Protein AF-A0A8T3QLX2-F1 (afdb_monomer_lite)

Secondary structure (DSSP, 8-state):
------------SS-TTEEESS-SS---SS--TTEEETTSSS-EE--HHHIIIIITSTTGGG-HHH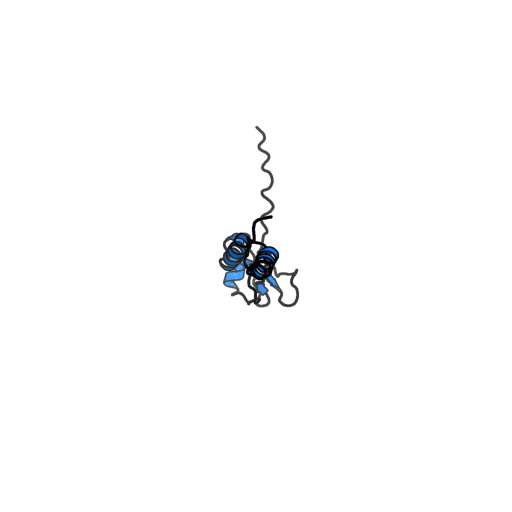HHHHHHHHH--S-HHHHHHHHHHTTS-----------

Foldseek 3Di:
DPPPPPPPPPQPFFALQWAFPVDSRHDDLAQDQRIFGRLDPPTDGDDRVLCVVAGNGSNVCVRPSVVVSVVVVVPPDDDPVVVVVVVVVVPPDDDDDDDDDDD

Structure (mmCIF, N/CA/C/O backbone):
data_AF-A0A8T3QLX2-F1
#
_entry.id   AF-A0A8T3QLX2-F1
#
loop_
_atom_site.group_PDB
_atom_site.id
_atom_site.type_symbol
_atom_site.label_atom_id
_atom_site.label_alt_id
_atom_site.label_comp_id
_atom_site.label_asym_id
_atom_site.label_entity_id
_atom_site.label_seq_id
_atom_site.pdbx_PDB_ins_code
_atom_site.Cartn_x
_atom_site.Cartn_y
_atom_site.Cartn_z
_atom_site.occupancy
_atom_site.B_iso_or_equiv
_atom_site.auth_seq_id
_atom_site.auth_comp_id
_atom_site.auth_asym_id
_atom_site.auth_atom_id
_atom_site.pdbx_PDB_model_num
ATOM 1 N N . MET A 1 1 ? -33.413 19.913 -2.595 1.00 39.69 1 MET A N 1
ATOM 2 C CA . MET A 1 1 ? -32.433 19.160 -1.788 1.00 39.69 1 MET A CA 1
ATOM 3 C C . MET A 1 1 ? -31.255 18.858 -2.701 1.00 39.69 1 MET A C 1
ATOM 5 O O . MET A 1 1 ? -31.309 17.915 -3.468 1.00 39.69 1 MET A O 1
ATOM 9 N N . THR A 1 2 ? -30.270 19.753 -2.762 1.00 48.59 2 THR A N 1
ATOM 10 C CA . THR A 1 2 ? -29.040 19.529 -3.535 1.00 48.59 2 THR A CA 1
ATOM 11 C C . THR A 1 2 ? -28.025 18.912 -2.595 1.00 48.59 2 THR A C 1
ATOM 13 O O . THR A 1 2 ? -27.311 19.612 -1.875 1.00 48.59 2 THR A O 1
ATOM 16 N N . GLU A 1 3 ? -28.035 17.592 -2.550 1.00 51.88 3 GLU A N 1
ATOM 17 C CA . GLU A 1 3 ? -27.005 16.790 -1.917 1.00 51.88 3 GLU A CA 1
ATOM 18 C C . GLU A 1 3 ? -25.683 17.019 -2.652 1.00 51.88 3 GLU A C 1
ATOM 20 O O . GLU A 1 3 ? -25.423 16.510 -3.739 1.00 51.88 3 GLU A O 1
ATOM 25 N N . ARG A 1 4 ? -24.853 17.878 -2.054 1.00 57.75 4 ARG A N 1
ATOM 26 C CA . ARG A 1 4 ? -23.432 17.956 -2.367 1.00 57.75 4 ARG A CA 1
ATOM 27 C C . ARG A 1 4 ? -22.842 16.599 -2.006 1.00 57.75 4 ARG A C 1
ATOM 29 O O . ARG A 1 4 ? -22.559 16.347 -0.837 1.00 57.75 4 ARG A O 1
ATOM 36 N N . VAL A 1 5 ? -22.661 15.738 -3.003 1.00 57.72 5 VAL A N 1
ATOM 37 C CA . VAL A 1 5 ? -21.686 14.654 -2.919 1.00 57.72 5 VAL A CA 1
ATOM 38 C C . VAL A 1 5 ? -20.338 15.348 -2.764 1.00 57.72 5 VAL A C 1
ATOM 40 O O . VAL A 1 5 ? -19.758 15.843 -3.727 1.00 57.72 5 VAL A O 1
ATOM 43 N N . LEU A 1 6 ? -19.895 15.497 -1.517 1.00 56.25 6 LEU A N 1
ATOM 44 C CA . LEU A 1 6 ? -18.504 15.802 -1.225 1.00 56.25 6 LEU A CA 1
ATOM 45 C C . LEU A 1 6 ? -17.704 14.683 -1.903 1.00 56.25 6 LEU A C 1
ATOM 47 O O . LEU A 1 6 ? -18.048 13.523 -1.659 1.00 56.25 6 LEU A O 1
ATOM 51 N N . PRO A 1 7 ? -16.722 14.973 -2.776 1.00 51.94 7 PRO A N 1
ATOM 52 C CA . PRO A 1 7 ? -15.881 13.922 -3.325 1.00 51.94 7 PRO A CA 1
ATOM 53 C C . PRO A 1 7 ? -15.296 13.179 -2.126 1.00 51.94 7 PRO A C 1
ATOM 55 O O . PRO A 1 7 ? -14.552 13.768 -1.339 1.00 51.94 7 PRO A O 1
ATOM 58 N N . LEU A 1 8 ? -15.731 11.930 -1.913 1.00 50.62 8 LEU A N 1
ATOM 59 C CA . LEU A 1 8 ? -15.090 11.038 -0.959 1.00 50.62 8 LEU A CA 1
ATOM 60 C C . LEU A 1 8 ? -13.649 11.005 -1.435 1.00 50.62 8 LEU A C 1
ATOM 62 O O . LEU A 1 8 ? -13.430 10.497 -2.530 1.00 50.62 8 LEU A O 1
ATOM 66 N N . ALA A 1 9 ? -12.763 11.671 -0.686 1.00 50.22 9 ALA A N 1
ATOM 67 C CA . ALA A 1 9 ? -11.354 11.895 -0.985 1.00 50.22 9 ALA A CA 1
ATOM 68 C C . ALA A 1 9 ? -10.858 10.878 -2.004 1.00 50.22 9 ALA A C 1
ATOM 70 O O . ALA A 1 9 ? -10.890 9.701 -1.648 1.00 50.22 9 ALA A O 1
ATOM 71 N N . ASP A 1 10 ? -10.515 11.319 -3.226 1.00 49.47 10 ASP A N 1
ATOM 72 C CA . ASP A 1 10 ? -10.043 10.455 -4.314 1.00 49.47 10 ASP A CA 1
ATOM 73 C C . ASP A 1 10 ? -9.206 9.336 -3.707 1.00 49.47 10 ASP A C 1
ATOM 75 O O . ASP A 1 10 ? -8.094 9.566 -3.218 1.00 49.47 10 ASP A O 1
ATOM 79 N N . GLY A 1 11 ? -9.833 8.162 -3.574 1.00 61.19 11 GLY A N 1
ATOM 80 C CA . GLY A 1 11 ? -9.282 7.097 -2.757 1.00 61.19 11 GLY A CA 1
ATOM 81 C C . GLY A 1 11 ? -7.945 6.763 -3.374 1.00 61.19 11 GLY A C 1
ATOM 82 O O . GLY A 1 11 ? -7.903 6.510 -4.578 1.00 61.19 11 GLY A O 1
ATOM 83 N N . ALA A 1 12 ? -6.865 6.846 -2.590 1.00 74.00 12 ALA A N 1
ATOM 84 C CA . ALA A 1 12 ? -5.523 6.638 -3.113 1.00 74.00 12 ALA A CA 1
ATOM 85 C C . ALA A 1 12 ? -5.529 5.406 -4.031 1.00 74.00 12 ALA A C 1
ATOM 87 O O . ALA A 1 12 ? -5.959 4.320 -3.641 1.00 74.00 12 ALA A O 1
ATOM 88 N N . SER A 1 13 ? -5.130 5.597 -5.289 1.00 87.75 13 SER A N 1
ATOM 89 C CA . SER A 1 13 ? -5.269 4.563 -6.320 1.00 87.75 13 SER A CA 1
ATOM 90 C C . SER A 1 13 ? -4.282 3.409 -6.141 1.00 87.75 13 SER A C 1
ATOM 92 O O . SER A 1 13 ? -4.339 2.434 -6.881 1.00 87.75 13 SER A O 1
ATOM 94 N N . ALA A 1 14 ? -3.381 3.524 -5.165 1.00 95.00 14 ALA A N 1
ATOM 95 C CA . ALA A 1 14 ? -2.368 2.548 -4.823 1.00 95.00 14 ALA A CA 1
ATOM 96 C C . ALA A 1 14 ? -1.993 2.663 -3.338 1.00 95.00 14 ALA A C 1
ATOM 98 O O . ALA A 1 14 ? -2.212 3.686 -2.686 1.00 95.00 14 ALA A O 1
ATOM 99 N N . CYS A 1 15 ? -1.371 1.606 -2.828 1.00 95.88 15 CYS A N 1
ATOM 100 C CA . CYS A 1 15 ? -0.827 1.536 -1.483 1.00 95.88 15 CYS A CA 1
ATOM 101 C C . CYS A 1 15 ? 0.262 2.601 -1.265 1.00 95.88 15 CYS A C 1
ATOM 103 O O . CYS A 1 15 ? 1.188 2.682 -2.070 1.00 95.88 15 CYS A O 1
ATOM 105 N N . PRO A 1 16 ? 0.250 3.344 -0.145 1.00 94.88 16 PRO A N 1
ATOM 106 C CA . PRO A 1 16 ? 1.305 4.312 0.162 1.00 94.88 16 PRO A CA 1
ATOM 107 C C . PRO A 1 16 ? 2.635 3.665 0.584 1.00 94.88 16 PRO A C 1
ATOM 109 O O . PRO A 1 16 ? 3.641 4.351 0.693 1.00 94.88 16 PRO A O 1
ATOM 112 N N . PHE A 1 17 ? 2.657 2.354 0.848 1.00 96.25 17 PHE A N 1
ATOM 113 C CA . PHE A 1 17 ? 3.858 1.643 1.306 1.00 96.25 17 PHE A CA 1
ATOM 114 C C . PHE A 1 17 ? 4.549 0.822 0.222 1.00 96.25 17 PHE A C 1
ATOM 116 O O . PHE A 1 17 ? 5.526 0.140 0.534 1.00 96.25 17 PHE A O 1
ATOM 123 N N . VAL A 1 18 ? 4.030 0.798 -1.008 1.00 97.12 18 VAL A N 1
ATOM 124 C CA . VAL A 1 18 ? 4.727 0.160 -2.127 1.00 97.12 18 VAL A CA 1
ATOM 125 C C . VAL A 1 18 ? 5.549 1.217 -2.851 1.00 97.12 18 VAL A C 1
ATOM 127 O O . VAL A 1 18 ? 4.999 2.197 -3.343 1.00 97.12 18 VAL A O 1
ATOM 130 N N . ALA A 1 19 ? 6.860 1.017 -2.889 1.00 97.38 19 ALA A N 1
ATOM 131 C CA . ALA A 1 19 ? 7.786 1.877 -3.616 1.00 97.38 19 ALA A CA 1
ATOM 132 C C . ALA A 1 19 ? 9.008 1.065 -4.060 1.00 97.38 19 ALA A C 1
ATOM 134 O O . ALA A 1 19 ? 9.150 -0.105 -3.675 1.00 97.38 19 ALA A O 1
ATOM 135 N N . PHE A 1 20 ? 9.871 1.644 -4.887 1.00 97.44 20 PHE A N 1
ATOM 136 C CA . PHE A 1 20 ? 11.121 1.001 -5.278 1.00 97.44 20 PHE A CA 1
ATOM 137 C C . PHE A 1 20 ? 12.071 0.817 -4.083 1.00 97.44 20 PHE A C 1
ATOM 139 O O . PHE A 1 20 ? 11.901 1.371 -2.992 1.00 97.44 20 PHE A O 1
ATOM 146 N N . GLU A 1 21 ? 13.052 -0.066 -4.250 1.00 94.88 21 GLU A N 1
ATOM 147 C CA . GLU A 1 21 ? 14.087 -0.299 -3.239 1.00 94.88 21 GLU A CA 1
ATOM 148 C C . GLU A 1 21 ? 15.033 0.902 -3.118 1.00 94.88 21 GLU A C 1
ATOM 150 O O . GLU A 1 21 ? 15.398 1.297 -2.008 1.00 94.88 21 GLU A O 1
ATOM 155 N N . ASP A 1 22 ? 15.371 1.476 -4.268 1.00 94.62 22 ASP A N 1
ATOM 156 C CA . ASP A 1 22 ? 16.271 2.602 -4.484 1.00 94.62 22 ASP A CA 1
ATOM 157 C C . ASP A 1 22 ? 15.583 3.973 -4.405 1.00 94.62 22 ASP A C 1
ATOM 159 O O . ASP A 1 22 ? 16.252 4.955 -4.091 1.00 94.62 22 ASP A O 1
ATOM 163 N N . ASP A 1 23 ? 14.260 4.031 -4.588 1.00 96.38 23 ASP A N 1
ATOM 164 C CA . ASP A 1 23 ? 13.460 5.253 -4.466 1.00 96.38 23 ASP A CA 1
ATOM 165 C C . ASP A 1 23 ? 12.165 4.988 -3.678 1.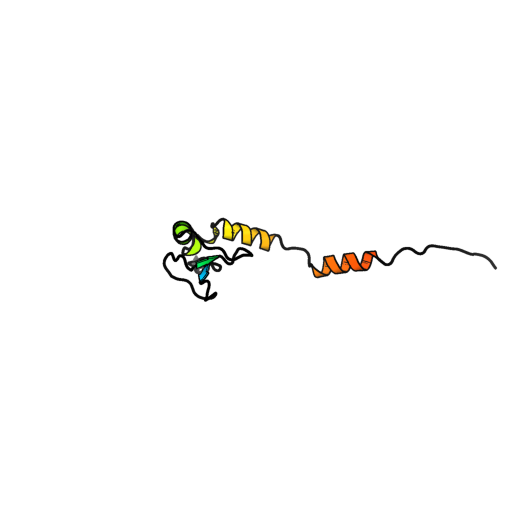00 96.38 23 ASP A C 1
ATOM 167 O O . ASP A 1 23 ? 11.317 4.189 -4.077 1.00 96.38 23 ASP A O 1
ATOM 171 N N . ARG A 1 24 ? 12.032 5.640 -2.516 1.00 94.44 24 ARG A N 1
ATOM 172 C CA . ARG A 1 24 ? 10.912 5.458 -1.576 1.00 94.44 24 ARG A CA 1
ATOM 173 C C . ARG A 1 24 ? 9.664 6.249 -1.952 1.00 94.44 24 ARG A C 1
ATOM 175 O O . ARG A 1 24 ? 8.601 5.952 -1.409 1.00 94.44 24 ARG A O 1
ATOM 182 N N . ASP A 1 25 ? 9.803 7.227 -2.835 1.00 93.38 25 ASP A N 1
ATOM 183 C CA . ASP A 1 25 ? 8.726 8.128 -3.230 1.00 93.38 25 ASP A CA 1
ATOM 184 C C . ASP A 1 25 ? 8.128 7.723 -4.589 1.00 93.38 25 ASP A C 1
ATOM 186 O O . ASP A 1 25 ? 7.003 8.107 -4.925 1.00 93.38 25 ASP A O 1
ATOM 190 N N . GLU A 1 26 ? 8.832 6.871 -5.340 1.00 95.38 26 GLU A N 1
ATOM 191 C CA . GLU A 1 26 ? 8.403 6.368 -6.641 1.00 95.38 26 GLU A CA 1
ATOM 192 C C . GLU A 1 26 ? 7.878 4.923 -6.618 1.00 95.38 26 GLU A C 1
ATOM 194 O O . GLU A 1 26 ? 8.331 4.046 -5.879 1.00 95.38 26 GLU A O 1
ATOM 199 N N . ARG A 1 27 ? 6.915 4.657 -7.509 1.00 95.88 27 ARG A N 1
ATOM 200 C CA . ARG A 1 27 ? 6.382 3.320 -7.805 1.00 95.88 27 ARG A CA 1
ATOM 201 C C . ARG A 1 27 ? 6.081 3.190 -9.295 1.00 95.88 27 ARG A C 1
ATOM 203 O O . ARG A 1 27 ? 5.653 4.157 -9.926 1.00 95.88 27 ARG A O 1
ATOM 210 N N . ALA A 1 28 ? 6.212 1.986 -9.842 1.00 95.38 28 ALA A N 1
ATOM 211 C CA . ALA A 1 28 ? 5.669 1.677 -11.159 1.00 95.38 28 ALA A CA 1
ATOM 212 C C . ALA A 1 28 ? 4.132 1.621 -11.121 1.00 95.38 28 ALA A C 1
ATOM 214 O O . ALA A 1 28 ? 3.520 1.310 -10.099 1.00 95.38 28 ALA A O 1
ATOM 215 N N . THR A 1 29 ? 3.501 1.871 -12.269 1.00 93.25 29 THR A N 1
ATOM 216 C CA . THR A 1 29 ? 2.050 1.698 -12.463 1.00 93.25 29 THR A CA 1
ATOM 217 C C . THR A 1 29 ? 1.650 0.249 -12.756 1.00 93.25 29 THR A C 1
ATOM 219 O O . THR A 1 29 ? 0.465 -0.071 -12.747 1.00 93.25 29 THR A O 1
ATOM 222 N N . VAL A 1 30 ? 2.625 -0.630 -13.000 1.00 95.56 30 VAL A N 1
ATOM 223 C CA . VAL A 1 30 ? 2.450 -2.064 -13.275 1.00 95.56 30 VAL A CA 1
ATOM 224 C C . VAL A 1 30 ? 3.246 -2.902 -12.266 1.00 95.56 30 VAL A C 1
ATOM 226 O O . VAL A 1 30 ? 4.179 -2.374 -11.654 1.00 95.56 30 VAL A O 1
ATOM 229 N N . PRO A 1 31 ? 2.907 -4.190 -12.060 1.00 97.62 31 PRO A N 1
ATOM 230 C CA . PRO A 1 31 ? 3.651 -5.052 -11.145 1.00 97.62 31 PRO A CA 1
ATOM 231 C C . PRO A 1 31 ? 5.148 -5.109 -11.485 1.00 97.62 31 PRO A C 1
ATOM 233 O O . PRO A 1 31 ? 5.520 -5.401 -12.620 1.00 97.62 31 PRO A O 1
ATOM 236 N N . ASP A 1 32 ? 6.005 -4.878 -10.487 1.00 97.69 32 ASP A N 1
ATOM 237 C CA . ASP A 1 32 ? 7.466 -4.854 -10.640 1.00 97.69 32 ASP A CA 1
ATOM 238 C C . ASP A 1 32 ? 8.136 -5.563 -9.449 1.00 97.69 32 ASP A C 1
ATOM 240 O O . ASP A 1 32 ? 7.807 -5.349 -8.280 1.00 97.69 32 ASP A O 1
ATOM 244 N N . HIS A 1 33 ? 9.099 -6.437 -9.734 1.00 96.69 33 HIS A N 1
ATOM 245 C CA . HIS A 1 33 ? 9.841 -7.200 -8.728 1.00 96.69 33 HIS A CA 1
ATOM 246 C C . HIS A 1 33 ? 10.762 -6.323 -7.860 1.00 96.69 33 HIS A C 1
ATOM 248 O O . HIS A 1 33 ? 11.148 -6.735 -6.762 1.00 96.69 33 HIS A O 1
ATOM 254 N N . ARG A 1 34 ? 11.101 -5.117 -8.328 1.00 96.31 34 ARG A N 1
ATOM 255 C CA . ARG A 1 34 ? 11.892 -4.123 -7.591 1.00 96.31 34 ARG A CA 1
ATOM 256 C C . ARG A 1 34 ? 11.093 -3.417 -6.503 1.00 96.31 34 ARG A C 1
ATOM 258 O O . ARG A 1 34 ? 11.691 -2.823 -5.611 1.00 96.31 34 ARG A O 1
ATOM 265 N N . HIS A 1 35 ? 9.762 -3.514 -6.520 1.00 97.69 35 HIS A N 1
ATOM 266 C CA . HIS A 1 35 ? 8.956 -2.980 -5.433 1.00 97.69 35 HIS A CA 1
ATOM 267 C C . HIS A 1 35 ? 9.287 -3.666 -4.101 1.00 97.69 35 HIS A C 1
ATOM 269 O O . HIS A 1 35 ? 9.458 -4.890 -3.999 1.00 97.69 35 HIS A O 1
ATOM 275 N N . ARG A 1 36 ? 9.332 -2.860 -3.047 1.00 97.81 36 ARG A N 1
ATOM 276 C CA . ARG A 1 36 ? 9.416 -3.288 -1.653 1.00 97.81 36 ARG A CA 1
ATOM 277 C C . ARG A 1 36 ? 8.212 -2.747 -0.902 1.00 97.81 36 ARG A C 1
ATOM 279 O O . ARG A 1 36 ? 7.667 -1.698 -1.234 1.00 97.81 36 ARG A O 1
ATOM 286 N N . CYS A 1 37 ? 7.776 -3.495 0.104 1.00 97.19 37 CYS A N 1
ATOM 287 C CA . CYS A 1 37 ? 6.691 -3.070 0.972 1.00 97.19 37 CYS A CA 1
ATOM 288 C C . CYS A 1 37 ? 7.245 -2.523 2.286 1.00 97.19 37 CYS A C 1
ATOM 290 O O . CYS A 1 37 ? 7.844 -3.259 3.068 1.00 97.19 37 CYS A O 1
ATOM 292 N N . TYR A 1 38 ? 6.981 -1.248 2.544 1.00 96.31 38 TYR A N 1
ATOM 293 C CA . TYR A 1 38 ? 7.458 -0.513 3.716 1.00 96.31 38 TYR A CA 1
ATOM 294 C C . TYR A 1 38 ? 6.487 -0.535 4.905 1.00 96.31 38 TYR A C 1
ATOM 296 O O . TYR A 1 38 ? 6.747 0.082 5.932 1.00 96.31 38 TYR A O 1
ATOM 304 N N . ALA A 1 39 ? 5.390 -1.291 4.801 1.00 95.12 39 ALA A N 1
ATOM 305 C CA . ALA A 1 39 ? 4.486 -1.558 5.921 1.00 95.12 39 ALA A CA 1
ATOM 306 C C . ALA A 1 39 ? 5.090 -2.556 6.938 1.00 95.12 39 ALA A C 1
ATOM 308 O O . ALA A 1 39 ? 4.592 -2.710 8.058 1.00 95.12 39 ALA A O 1
ATOM 309 N N . GLU A 1 40 ? 6.169 -3.248 6.555 1.00 91.12 40 GLU A N 1
ATOM 310 C CA . GLU A 1 40 ? 6.936 -4.154 7.410 1.00 91.12 40 GLU A CA 1
ATOM 311 C C . GLU A 1 40 ? 8.274 -3.529 7.850 1.00 91.12 40 GLU A C 1
ATOM 313 O O . GLU A 1 40 ? 8.882 -2.792 7.075 1.00 91.12 40 GLU A O 1
ATOM 318 N N . PRO A 1 41 ? 8.797 -3.867 9.050 1.00 87.81 41 PRO A N 1
ATOM 319 C CA . PRO A 1 41 ? 10.082 -3.346 9.534 1.00 87.81 41 PRO A CA 1
ATOM 320 C C . PRO A 1 41 ? 11.287 -3.710 8.659 1.00 87.81 41 PRO A C 1
ATOM 322 O O . PRO A 1 41 ? 12.230 -2.932 8.547 1.00 87.81 41 PRO A O 1
ATOM 325 N N . ARG A 1 42 ? 11.271 -4.904 8.053 1.00 92.25 42 ARG A N 1
ATOM 326 C CA . ARG A 1 42 ? 12.220 -5.286 7.003 1.00 92.25 42 ARG A CA 1
ATOM 327 C C . ARG A 1 42 ? 11.489 -5.227 5.665 1.00 92.25 42 ARG A C 1
ATOM 329 O O . ARG A 1 42 ? 10.652 -6.101 5.436 1.00 92.25 42 ARG A O 1
ATOM 336 N N . PRO A 1 43 ? 11.793 -4.244 4.800 1.00 91.88 43 PRO A N 1
ATOM 337 C CA . PRO A 1 43 ? 11.129 -4.119 3.514 1.00 91.88 43 PRO A CA 1
ATOM 338 C C . PRO A 1 43 ? 11.348 -5.372 2.674 1.00 91.88 43 PRO A C 1
ATOM 340 O O . PRO A 1 43 ? 12.478 -5.709 2.324 1.00 91.88 43 PRO A O 1
ATOM 343 N N . ALA A 1 44 ? 10.266 -6.085 2.381 1.00 87.94 44 ALA A N 1
ATOM 344 C CA . ALA A 1 44 ? 10.317 -7.343 1.652 1.00 87.94 44 ALA A CA 1
ATOM 345 C C . ALA A 1 44 ? 9.729 -7.195 0.238 1.00 87.94 44 ALA A C 1
ATOM 347 O O . ALA A 1 44 ? 8.803 -6.395 0.036 1.00 87.94 44 ALA A O 1
ATOM 348 N N . PRO A 1 45 ? 10.229 -7.979 -0.740 1.00 91.75 45 PRO A N 1
ATOM 349 C CA . PRO A 1 45 ? 9.584 -8.122 -2.037 1.00 91.75 45 PRO A CA 1
ATOM 350 C C . PRO A 1 45 ? 8.136 -8.599 -1.892 1.00 91.75 45 PRO A C 1
ATOM 352 O O . PRO A 1 45 ? 7.750 -9.224 -0.894 1.00 91.75 45 PRO A O 1
ATOM 355 N N . ARG A 1 46 ? 7.331 -8.341 -2.922 1.00 92.75 46 ARG A N 1
ATOM 356 C CA . ARG A 1 46 ? 5.965 -8.862 -3.038 1.00 92.75 46 ARG A CA 1
ATOM 357 C C . ARG A 1 46 ? 5.799 -9.623 -4.333 1.00 92.75 46 ARG A C 1
ATOM 359 O O . ARG A 1 46 ? 6.259 -9.166 -5.376 1.00 92.75 46 ARG A O 1
ATOM 366 N N . ALA A 1 47 ? 5.100 -10.752 -4.260 1.00 96.19 47 ALA A N 1
ATOM 367 C CA . ALA A 1 47 ? 4.683 -11.477 -5.449 1.00 96.19 47 ALA A CA 1
ATOM 368 C C . ALA A 1 47 ? 3.897 -10.539 -6.377 1.00 96.19 47 ALA A C 1
ATOM 370 O O . ALA A 1 47 ? 3.051 -9.780 -5.904 1.00 96.19 47 ALA A O 1
ATOM 371 N N . LEU A 1 48 ? 4.157 -10.606 -7.683 1.00 97.62 48 LEU A N 1
ATOM 372 C CA . LEU A 1 48 ? 3.548 -9.704 -8.668 1.00 97.62 48 LEU A CA 1
ATOM 373 C C . LEU A 1 48 ? 2.013 -9.748 -8.620 1.00 97.62 48 LEU A C 1
ATOM 375 O O . LEU A 1 48 ? 1.378 -8.701 -8.581 1.00 97.62 48 LEU A O 1
ATOM 379 N N . ALA A 1 49 ? 1.429 -10.942 -8.473 1.00 97.31 49 ALA A N 1
ATOM 380 C CA . ALA A 1 49 ? -0.018 -11.113 -8.315 1.00 97.31 49 ALA A CA 1
ATOM 381 C C . ALA A 1 49 ? -0.585 -10.388 -7.077 1.00 97.31 49 ALA A C 1
ATOM 383 O O . ALA A 1 49 ? -1.699 -9.877 -7.106 1.00 97.31 49 ALA A O 1
ATOM 384 N N . HIS A 1 50 ? 0.183 -10.299 -5.984 1.00 97.81 50 HIS A N 1
ATOM 385 C CA . HIS A 1 50 ? -0.226 -9.536 -4.801 1.00 97.81 50 HIS A CA 1
ATOM 386 C C . HIS A 1 50 ? -0.168 -8.026 -5.060 1.00 97.81 50 HIS A C 1
ATOM 388 O O . HIS A 1 50 ? -1.017 -7.279 -4.573 1.00 97.81 50 HIS A O 1
ATOM 394 N N . GLN A 1 51 ? 0.831 -7.574 -5.823 1.00 97.75 51 GLN A N 1
ATOM 395 C CA . GLN A 1 51 ? 0.949 -6.169 -6.196 1.00 97.75 51 GLN A CA 1
ATOM 396 C C . GLN A 1 51 ? -0.222 -5.730 -7.074 1.00 97.75 51 GLN A C 1
ATOM 398 O O . GLN A 1 51 ? -0.815 -4.691 -6.807 1.00 97.75 51 GLN A O 1
ATOM 403 N N . GLU A 1 52 ? -0.578 -6.547 -8.063 1.00 96.94 52 GLU A N 1
ATOM 404 C CA . GLU A 1 52 ? -1.707 -6.308 -8.962 1.00 96.94 52 GLU A CA 1
ATOM 405 C C . GLU A 1 52 ? -3.045 -6.308 -8.215 1.00 96.94 52 GLU A C 1
ATOM 407 O O . GLU A 1 52 ? -3.839 -5.381 -8.357 1.00 96.94 52 GLU A O 1
ATOM 412 N N . ALA A 1 53 ? -3.272 -7.310 -7.360 1.00 96.94 53 ALA A N 1
ATOM 413 C CA . ALA A 1 53 ? -4.522 -7.427 -6.619 1.00 96.94 53 ALA A CA 1
ATOM 414 C C . ALA A 1 53 ? -4.728 -6.279 -5.615 1.00 96.94 53 ALA A C 1
ATOM 416 O O . ALA A 1 53 ? -5.857 -5.822 -5.436 1.00 96.94 53 ALA A O 1
ATOM 417 N N . TYR A 1 54 ? -3.655 -5.806 -4.966 1.00 97.75 54 TYR A N 1
ATOM 418 C CA . TYR A 1 54 ? -3.770 -4.879 -3.837 1.00 97.75 54 TYR A CA 1
ATOM 419 C C . TYR A 1 54 ? -2.869 -3.647 -3.916 1.00 97.75 54 TYR A C 1
ATOM 421 O O . TYR A 1 54 ? -3.344 -2.537 -3.710 1.00 97.75 54 TYR A O 1
ATOM 429 N N . CYS A 1 55 ? -1.558 -3.809 -4.115 1.00 97.12 55 CYS A N 1
ATOM 430 C CA . CYS A 1 55 ? -0.616 -2.705 -3.898 1.00 97.12 55 CYS A CA 1
ATOM 431 C C . CYS A 1 55 ? -0.760 -1.573 -4.921 1.00 97.12 55 CYS A C 1
ATOM 433 O O . CYS A 1 55 ? -0.534 -0.421 -4.570 1.00 97.12 55 CYS A O 1
ATOM 435 N N . LEU A 1 56 ? -1.124 -1.894 -6.160 1.00 96.94 56 LEU A N 1
ATOM 436 C CA . LEU A 1 56 ? -1.253 -0.945 -7.269 1.00 96.94 56 LEU A CA 1
ATOM 437 C C . LEU A 1 56 ? -2.717 -0.607 -7.582 1.00 96.94 56 LEU A C 1
ATOM 439 O O . LEU A 1 56 ? -3.020 -0.122 -8.668 1.00 96.94 56 LEU A O 1
ATOM 443 N N . SER A 1 57 ? -3.625 -0.893 -6.647 1.00 95.00 57 SER A N 1
ATOM 444 C CA . SER A 1 57 ? -5.055 -0.666 -6.808 1.00 95.00 57 SER A CA 1
ATOM 445 C C . SER A 1 57 ? -5.648 0.042 -5.590 1.00 95.00 57 SER A C 1
ATOM 447 O O . SER A 1 57 ? -5.075 0.064 -4.496 1.00 95.00 57 SER A O 1
ATOM 449 N N . SER A 1 58 ? -6.863 0.565 -5.753 1.00 94.69 58 SER A N 1
ATOM 450 C CA . SER A 1 58 ? -7.667 1.095 -4.648 1.00 94.69 58 SER A CA 1
ATOM 451 C C . SER A 1 58 ? -8.086 0.021 -3.630 1.00 94.69 58 SER A C 1
ATOM 453 O O . SER A 1 58 ? -8.627 0.358 -2.579 1.00 94.69 58 SER A O 1
ATOM 455 N N . ALA A 1 59 ? -7.812 -1.266 -3.890 1.00 95.75 59 ALA A N 1
ATOM 456 C CA . ALA A 1 59 ? -8.038 -2.357 -2.944 1.00 95.75 59 ALA A CA 1
ATOM 457 C C . ALA A 1 59 ? -6.932 -2.470 -1.877 1.00 95.75 59 ALA A C 1
ATOM 459 O O . ALA A 1 59 ? -7.020 -3.320 -0.989 1.00 95.75 59 ALA A O 1
ATOM 460 N N . PHE A 1 60 ? -5.902 -1.617 -1.893 1.00 97.19 60 PHE A N 1
ATOM 461 C CA . PHE A 1 60 ? -4.850 -1.653 -0.875 1.00 97.19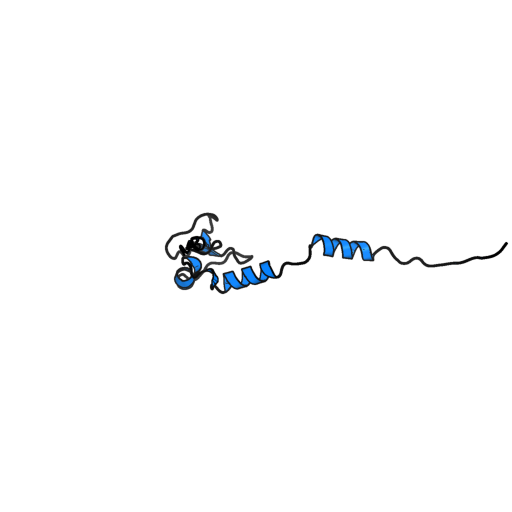 60 PHE A CA 1
ATOM 462 C C . PHE A 1 60 ? -5.338 -1.621 0.593 1.00 97.19 60 PHE A C 1
ATOM 464 O O . PHE A 1 60 ? -4.676 -2.267 1.411 1.00 97.19 60 PHE A O 1
ATOM 471 N N . PRO A 1 61 ? -6.467 -0.976 0.983 1.00 96.12 61 PRO A N 1
ATOM 472 C CA . PRO A 1 61 ? -6.924 -0.991 2.375 1.00 96.12 61 PRO A CA 1
ATOM 473 C C . PRO A 1 61 ? -7.326 -2.389 2.876 1.00 96.12 61 PRO A C 1
ATOM 475 O O . PRO A 1 61 ? -7.389 -2.616 4.086 1.00 96.12 61 PRO A O 1
ATOM 478 N N . VAL A 1 62 ? -7.579 -3.341 1.966 1.00 96.56 62 VAL A N 1
ATOM 479 C CA . VAL A 1 62 ? -7.854 -4.750 2.297 1.00 96.56 62 VAL A CA 1
ATOM 480 C C . VAL A 1 62 ? -6.638 -5.671 2.140 1.00 96.56 62 VAL A C 1
ATOM 482 O O . VAL A 1 62 ? -6.742 -6.868 2.396 1.00 96.56 62 VAL A O 1
ATOM 485 N N . CYS A 1 63 ? -5.466 -5.136 1.781 1.00 97.50 63 CYS A N 1
ATOM 486 C CA . CYS A 1 63 ? -4.212 -5.889 1.792 1.00 97.50 63 CYS A CA 1
ATOM 487 C C . CYS A 1 63 ? -3.914 -6.391 3.220 1.00 97.50 63 CYS A C 1
ATOM 489 O O . CYS A 1 63 ? -3.822 -5.566 4.135 1.00 97.50 63 CYS A O 1
ATOM 491 N N . PRO A 1 64 ? -3.669 -7.699 3.433 1.00 96.31 64 PRO A N 1
ATOM 492 C CA . PRO A 1 64 ? -3.369 -8.233 4.763 1.00 96.31 64 PRO A CA 1
ATOM 493 C C . PRO A 1 64 ? -2.186 -7.537 5.449 1.00 96.31 64 PRO A C 1
ATOM 495 O O . PRO A 1 64 ? -2.254 -7.224 6.633 1.00 96.31 64 PRO A O 1
ATOM 498 N N . ILE A 1 65 ? -1.136 -7.204 4.691 1.00 96.69 65 ILE A N 1
ATOM 499 C CA . ILE A 1 65 ? 0.066 -6.551 5.228 1.00 96.69 65 ILE A CA 1
ATOM 500 C C . ILE A 1 65 ? -0.215 -5.097 5.628 1.00 96.69 65 ILE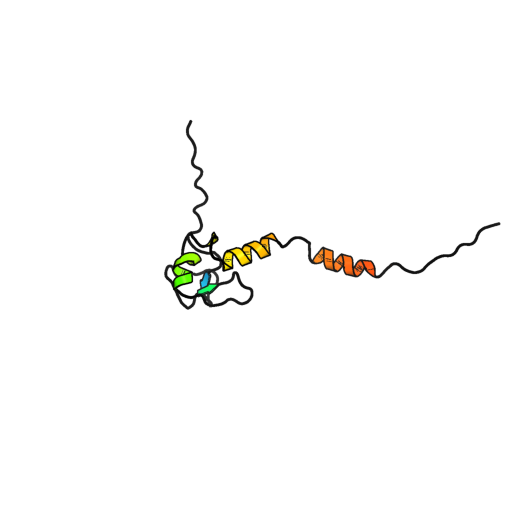 A C 1
ATOM 502 O O . ILE A 1 65 ? 0.256 -4.632 6.668 1.00 96.69 65 ILE A O 1
ATOM 506 N N . PHE A 1 66 ? -1.015 -4.381 4.832 1.00 96.94 66 PHE A N 1
ATOM 507 C CA . PHE A 1 66 ? -1.462 -3.035 5.187 1.00 96.94 66 PHE A CA 1
ATOM 508 C C . PHE A 1 66 ? -2.319 -3.064 6.455 1.00 96.94 66 PHE A C 1
ATOM 510 O O . PHE A 1 66 ? -2.095 -2.268 7.361 1.00 96.94 66 PHE A O 1
ATOM 517 N N . GLN A 1 67 ? -3.258 -4.009 6.560 1.00 97.19 67 GLN A N 1
ATOM 518 C CA . GLN A 1 67 ? -4.092 -4.166 7.751 1.00 97.19 67 GLN A CA 1
ATOM 519 C C . GLN A 1 67 ? -3.275 -4.544 8.988 1.00 97.19 67 GLN A C 1
ATOM 521 O O . GLN A 1 67 ? -3.535 -4.028 10.071 1.00 97.19 67 GLN A O 1
ATOM 526 N N . ASP A 1 68 ? -2.271 -5.408 8.848 1.00 95.94 68 ASP A N 1
ATOM 527 C CA . ASP A 1 68 ? -1.343 -5.738 9.932 1.00 95.94 68 ASP A CA 1
ATOM 528 C C . ASP A 1 68 ? -0.599 -4.505 10.437 1.00 95.94 68 ASP A C 1
ATOM 530 O O . ASP A 1 68 ? -0.509 -4.286 11.648 1.00 95.94 68 ASP A O 1
ATOM 534 N N . TRP A 1 69 ? -0.093 -3.679 9.522 1.00 95.31 69 TRP A N 1
ATOM 535 C CA . TRP A 1 69 ? 0.510 -2.397 9.870 1.00 95.31 69 TRP A CA 1
ATOM 536 C C . TRP A 1 69 ? -0.499 -1.462 10.544 1.00 95.31 69 TRP A C 1
ATOM 538 O O . TRP A 1 69 ? -0.238 -0.991 11.649 1.00 95.31 69 TRP A O 1
ATOM 548 N N . ALA A 1 70 ? -1.677 -1.268 9.949 1.00 94.69 70 ALA A N 1
ATOM 549 C CA . ALA A 1 70 ? -2.703 -0.366 10.463 1.00 94.69 70 ALA A CA 1
ATOM 550 C C . ALA A 1 70 ? -3.164 -0.774 11.868 1.00 94.69 70 ALA A C 1
ATOM 552 O O . ALA A 1 70 ? -3.333 0.079 12.735 1.00 94.69 70 ALA A O 1
ATOM 553 N N . ARG A 1 71 ? -3.300 -2.081 12.131 1.00 94.44 71 ARG A N 1
ATOM 554 C CA . ARG A 1 71 ? -3.598 -2.618 13.466 1.00 94.44 71 ARG A CA 1
ATOM 555 C C . ARG A 1 71 ? -2.495 -2.305 14.470 1.00 94.44 71 ARG A C 1
ATOM 557 O O . ARG A 1 71 ? -2.804 -1.885 15.582 1.00 94.44 71 ARG A O 1
ATOM 564 N N . ARG A 1 72 ? -1.223 -2.496 14.098 1.00 91.94 72 ARG A N 1
ATOM 565 C CA . ARG A 1 72 ? -0.091 -2.150 14.972 1.00 91.94 72 ARG A CA 1
ATOM 566 C C . ARG A 1 72 ? -0.074 -0.660 15.288 1.00 91.94 72 ARG A C 1
ATOM 568 O O . ARG A 1 72 ? 0.076 -0.320 16.454 1.00 91.94 72 ARG A O 1
ATOM 575 N N . GLU A 1 73 ? -0.253 0.203 14.291 1.00 90.50 73 GLU A N 1
ATOM 576 C CA . GLU A 1 73 ? -0.279 1.654 14.503 1.00 90.50 73 GLU A CA 1
ATOM 577 C C . GLU A 1 73 ? -1.476 2.095 15.346 1.00 90.50 73 GLU A C 1
ATOM 579 O O . GLU A 1 73 ? -1.302 2.855 16.293 1.00 90.50 73 GLU A O 1
ATOM 584 N N . ALA A 1 74 ? -2.672 1.563 15.086 1.00 89.94 74 ALA A N 1
ATOM 585 C CA . ALA A 1 74 ? -3.860 1.862 15.884 1.00 89.94 74 ALA A CA 1
ATOM 586 C C . ALA A 1 74 ? -3.714 1.417 17.350 1.00 89.94 74 ALA A C 1
ATOM 588 O O . ALA A 1 74 ? -4.226 2.073 18.255 1.00 89.94 74 ALA A O 1
ATOM 589 N N . ALA A 1 75 ? -3.000 0.315 17.600 1.00 86.81 75 ALA A N 1
ATOM 590 C CA . ALA A 1 75 ? -2.754 -0.196 18.945 1.00 86.81 75 ALA A CA 1
ATOM 591 C C . ALA A 1 75 ? -1.693 0.599 19.731 1.00 86.81 75 ALA A C 1
ATOM 593 O O . ALA A 1 75 ? -1.580 0.420 20.947 1.00 86.81 75 ALA A O 1
ATOM 594 N N . ARG A 1 76 ? -0.897 1.467 19.087 1.00 78.44 76 ARG A N 1
ATOM 595 C CA . ARG A 1 76 ? 0.138 2.263 19.768 1.00 78.44 76 ARG A CA 1
ATOM 596 C C . ARG A 1 76 ? -0.492 3.334 20.669 1.00 78.44 76 ARG A C 1
ATOM 598 O O . ARG A 1 76 ? -0.634 4.487 20.285 1.00 78.44 76 ARG A O 1
ATOM 605 N N . ALA A 1 77 ? -0.794 2.971 21.916 1.00 67.12 77 ALA A N 1
ATOM 606 C CA . ALA A 1 77 ? -1.190 3.903 22.970 1.00 67.12 77 ALA A CA 1
ATOM 607 C C . ALA A 1 77 ? -0.619 3.506 24.348 1.00 67.12 77 ALA A C 1
ATOM 609 O O . ALA A 1 77 ? -1.234 2.774 25.116 1.00 67.12 77 ALA A O 1
ATOM 610 N N . ARG A 1 78 ? 0.578 4.017 24.661 1.00 61.59 78 ARG A N 1
ATOM 611 C CA . ARG A 1 78 ? 0.991 4.658 25.932 1.00 61.59 78 ARG A CA 1
ATOM 612 C C . ARG A 1 78 ? 2.466 5.033 25.802 1.00 61.59 78 ARG A C 1
ATOM 614 O O . ARG A 1 78 ? 3.314 4.162 25.606 1.00 61.59 78 ARG A O 1
ATOM 621 N N . SER A 1 79 ? 2.717 6.343 25.879 1.00 63.25 79 SER A N 1
ATOM 622 C CA . SER A 1 79 ? 4.001 7.009 25.634 1.00 63.25 79 SER A CA 1
ATOM 623 C C . SER A 1 79 ? 5.180 6.197 26.184 1.00 63.25 79 SER A C 1
ATOM 625 O O . SER A 1 79 ? 5.219 5.890 27.376 1.00 63.25 79 SER A O 1
ATOM 627 N N . GLU A 1 80 ? 6.134 5.821 25.329 1.00 58.22 80 GLU A N 1
ATOM 628 C CA . GLU A 1 80 ? 7.380 5.153 25.744 1.00 58.22 80 GLU A CA 1
ATOM 629 C C . GLU A 1 80 ? 8.128 5.978 26.797 1.00 58.22 80 GLU A C 1
ATOM 631 O O . GLU A 1 80 ? 8.650 5.434 27.769 1.00 58.22 80 GLU A O 1
ATOM 636 N N . THR A 1 81 ? 8.028 7.303 26.692 1.00 60.69 81 THR A N 1
ATOM 637 C CA . THR A 1 81 ? 8.488 8.270 27.691 1.00 60.69 81 THR A CA 1
ATOM 638 C C . THR A 1 81 ? 7.819 8.075 29.057 1.00 60.69 81 THR A C 1
ATOM 640 O O . THR A 1 81 ? 8.489 8.149 30.081 1.00 60.69 81 THR A O 1
ATOM 643 N N . ALA A 1 82 ? 6.518 7.760 29.102 1.00 60.72 82 ALA A N 1
ATOM 644 C CA . ALA A 1 82 ? 5.789 7.529 30.353 1.00 60.72 82 ALA A CA 1
ATOM 645 C C . ALA A 1 82 ? 6.127 6.172 30.997 1.00 60.72 82 ALA A C 1
ATOM 647 O O . ALA A 1 82 ? 6.152 6.069 32.222 1.00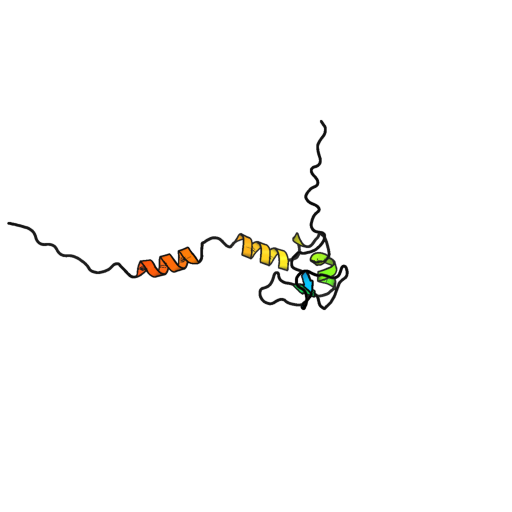 60.72 82 ALA A O 1
ATOM 648 N N . ARG A 1 83 ? 6.433 5.140 30.196 1.00 61.25 83 ARG A N 1
ATOM 649 C CA . ARG A 1 83 ? 6.880 3.831 30.711 1.00 61.25 83 ARG A CA 1
ATOM 650 C C . ARG A 1 83 ? 8.294 3.897 31.298 1.00 61.25 83 ARG A C 1
ATOM 652 O O . ARG A 1 83 ? 8.516 3.363 32.381 1.00 61.25 83 ARG A O 1
ATOM 659 N N . ASN A 1 84 ? 9.213 4.614 30.647 1.00 61.91 84 ASN A N 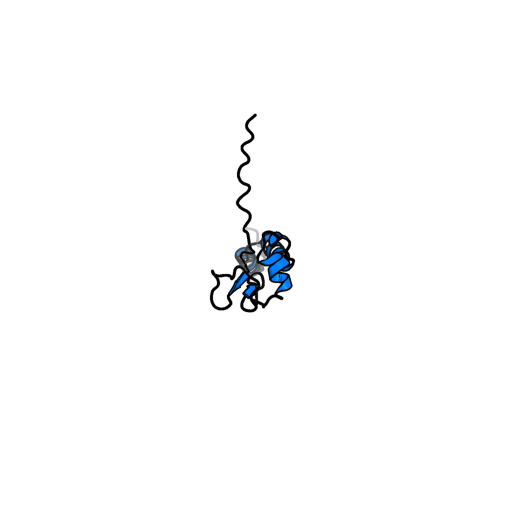1
ATOM 660 C CA . ASN A 1 84 ? 10.579 4.803 31.150 1.00 61.91 84 ASN A CA 1
ATOM 661 C C . ASN A 1 84 ? 10.627 5.730 32.381 1.00 61.91 84 ASN A C 1
ATOM 663 O O . ASN A 1 84 ? 11.389 5.472 33.310 1.00 61.91 84 ASN A O 1
ATOM 667 N N . ALA A 1 85 ? 9.767 6.754 32.442 1.00 60.06 85 ALA A N 1
ATOM 668 C CA . ALA A 1 85 ? 9.626 7.610 33.624 1.00 60.06 85 ALA A CA 1
ATOM 669 C C . ALA A 1 85 ? 9.037 6.861 34.837 1.00 60.06 85 ALA A C 1
ATOM 671 O O . ALA A 1 85 ? 9.499 7.052 35.961 1.00 60.06 85 ALA A O 1
ATOM 672 N N . ALA A 1 86 ? 8.064 5.966 34.624 1.00 59.38 86 ALA A N 1
ATOM 673 C CA . ALA A 1 86 ? 7.493 5.148 35.697 1.00 59.38 86 ALA A CA 1
ATOM 674 C C . ALA A 1 86 ? 8.502 4.134 36.274 1.00 59.38 86 ALA A C 1
ATOM 676 O O . ALA A 1 86 ? 8.524 3.914 37.483 1.00 59.38 86 ALA A O 1
ATOM 677 N N . ALA A 1 87 ? 9.373 3.560 35.436 1.00 59.12 87 ALA A N 1
ATOM 678 C CA . ALA A 1 87 ? 10.437 2.660 35.886 1.00 59.12 87 ALA A CA 1
ATOM 679 C C . ALA A 1 87 ? 11.529 3.384 36.700 1.00 59.12 87 ALA A C 1
ATOM 681 O O . ALA A 1 87 ? 12.050 2.820 37.658 1.00 59.12 87 ALA A O 1
ATOM 682 N N . ALA A 1 88 ? 11.837 4.644 36.369 1.00 59.56 88 ALA A N 1
ATOM 683 C CA . ALA A 1 88 ? 12.809 5.457 37.105 1.00 59.56 88 ALA A CA 1
ATOM 684 C C . ALA A 1 88 ? 12.277 5.980 38.458 1.00 59.56 88 ALA A C 1
ATOM 686 O O . ALA A 1 88 ? 13.057 6.196 39.382 1.00 59.56 88 ALA A O 1
ATOM 687 N N . GLY A 1 89 ? 10.957 6.162 38.599 1.00 54.84 89 GLY A N 1
ATOM 688 C CA . GLY A 1 89 ? 10.322 6.639 39.836 1.00 54.84 89 GLY A CA 1
ATOM 689 C C . GLY A 1 89 ? 10.093 5.566 40.908 1.00 54.84 89 GLY A C 1
ATOM 690 O O . GLY A 1 89 ? 9.938 5.899 42.078 1.00 54.84 89 GLY A O 1
ATOM 691 N N . ALA A 1 90 ? 10.111 4.279 40.550 1.00 57.97 90 ALA A N 1
ATOM 692 C CA . ALA A 1 90 ? 9.910 3.177 41.498 1.00 57.97 90 ALA A CA 1
ATOM 693 C C . ALA A 1 90 ? 11.137 2.886 42.395 1.00 57.97 90 ALA A C 1
ATOM 695 O O . ALA A 1 90 ? 11.065 2.027 43.271 1.00 57.97 90 ALA A O 1
ATOM 696 N N . GLY A 1 91 ? 12.261 3.586 42.184 1.00 51.69 91 GLY A N 1
ATOM 697 C CA . GLY A 1 91 ? 13.527 3.376 42.897 1.00 51.69 91 GLY A CA 1
ATOM 698 C C . GLY A 1 91 ? 13.797 4.289 44.101 1.00 51.69 91 GLY A C 1
ATOM 699 O O . GLY A 1 91 ? 14.855 4.157 44.708 1.00 51.69 91 GLY A O 1
ATOM 700 N N . ILE A 1 92 ? 12.892 5.205 44.469 1.00 55.25 92 ILE A N 1
ATOM 701 C CA . ILE A 1 92 ? 13.072 6.077 45.645 1.00 55.25 92 ILE A CA 1
ATOM 702 C C . ILE A 1 92 ? 11.873 5.971 46.586 1.00 55.25 92 ILE A C 1
ATOM 704 O O . ILE A 1 92 ? 10.938 6.762 46.531 1.00 55.25 92 ILE A O 1
ATOM 708 N N . GLY A 1 93 ? 11.901 4.966 47.464 1.00 50.28 93 GLY A N 1
ATOM 709 C CA . GLY A 1 93 ? 10.877 4.821 48.495 1.00 50.28 93 GLY A CA 1
ATOM 710 C C . GLY A 1 93 ? 11.040 3.619 49.418 1.00 50.28 93 GLY A C 1
ATOM 711 O O . GLY A 1 93 ? 10.145 2.786 49.455 1.00 50.28 93 GLY A O 1
ATOM 712 N N . ALA A 1 94 ? 12.140 3.534 50.177 1.00 45.50 94 ALA A N 1
ATOM 713 C CA . ALA A 1 94 ? 12.161 2.783 51.440 1.00 45.50 94 ALA A CA 1
ATOM 714 C C . ALA A 1 94 ? 13.357 3.170 52.336 1.00 45.50 94 ALA A C 1
ATOM 716 O O . ALA A 1 94 ? 14.403 2.529 52.301 1.00 45.50 94 ALA A O 1
ATOM 717 N N . ALA A 1 95 ? 13.184 4.181 53.191 1.00 43.00 95 ALA A N 1
ATOM 718 C CA . ALA A 1 95 ? 13.861 4.228 54.488 1.00 43.00 95 ALA A CA 1
ATOM 719 C C . ALA A 1 95 ? 12.871 4.770 55.528 1.00 43.00 95 ALA A C 1
ATOM 721 O O . ALA A 1 95 ? 12.294 5.843 55.364 1.00 43.00 95 ALA A O 1
ATOM 722 N N . ALA A 1 96 ? 12.610 3.928 56.522 1.00 38.88 96 ALA A N 1
ATOM 723 C CA . ALA A 1 96 ? 11.506 3.975 57.465 1.00 38.88 96 ALA A CA 1
ATOM 724 C C . ALA A 1 96 ? 11.800 4.805 58.734 1.00 38.88 96 ALA A C 1
ATOM 726 O O . ALA A 1 96 ? 12.956 5.056 59.054 1.00 38.88 96 ALA A O 1
ATOM 727 N N . ALA A 1 97 ? 10.701 5.169 59.416 1.00 44.19 97 ALA A N 1
ATOM 728 C CA . ALA A 1 97 ? 10.458 5.457 60.846 1.00 44.19 97 ALA A CA 1
ATOM 729 C C . ALA A 1 97 ? 11.662 5.528 61.817 1.00 44.19 97 ALA A C 1
ATOM 731 O O . ALA A 1 97 ? 12.524 4.657 61.832 1.00 44.19 97 ALA A O 1
ATOM 732 N N . SER A 1 98 ? 11.707 6.468 62.769 1.00 46.12 98 SER A N 1
ATOM 733 C CA . SER A 1 98 ? 10.914 6.495 64.026 1.00 46.12 98 SER A CA 1
ATOM 734 C C . SER A 1 98 ? 11.074 7.902 64.650 1.00 46.12 98 SER A C 1
ATOM 736 O O . SER A 1 98 ? 12.141 8.484 64.516 1.00 46.12 98 SER A O 1
ATOM 738 N N . GLY A 1 99 ? 10.076 8.596 65.202 1.00 50.78 99 GLY A N 1
ATOM 739 C CA . GLY A 1 99 ? 9.312 8.224 66.389 1.00 50.78 99 GLY A CA 1
ATOM 740 C C . GLY A 1 99 ? 10.098 8.580 67.658 1.00 50.78 99 GLY A C 1
ATOM 741 O O . GLY A 1 99 ? 10.857 7.736 68.102 1.00 50.78 99 GLY A O 1
ATOM 742 N N . ASP A 1 100 ? 9.911 9.780 68.224 1.00 46.78 100 ASP A N 1
ATOM 743 C CA . ASP A 1 100 ? 10.106 10.017 69.665 1.00 46.78 100 ASP A CA 1
ATOM 744 C C . ASP A 1 100 ? 9.305 11.238 70.146 1.00 46.78 100 ASP A C 1
ATOM 746 O O . ASP A 1 100 ? 9.236 12.275 69.483 1.00 46.78 100 ASP A O 1
ATOM 750 N N . ALA A 1 101 ? 8.631 11.050 71.273 1.00 48.53 101 ALA A N 1
ATOM 751 C CA . ALA A 1 101 ? 7.675 11.952 71.889 1.00 48.53 101 ALA A CA 1
ATOM 752 C C . ALA A 1 101 ? 8.201 12.398 73.260 1.00 48.53 101 ALA A C 1
ATOM 754 O O . ALA A 1 101 ? 8.947 11.660 73.892 1.00 48.53 101 ALA A O 1
ATOM 755 N N . LEU A 1 102 ? 7.653 13.523 73.741 1.00 48.53 102 LEU A N 1
ATOM 756 C CA . LEU A 1 102 ? 7.643 14.051 75.120 1.00 48.53 102 LEU A CA 1
ATOM 757 C C . LEU A 1 102 ? 8.739 15.058 75.496 1.00 48.53 102 LEU A C 1
ATOM 759 O O . LEU A 1 102 ? 9.930 14.772 75.420 1.00 48.53 102 LEU A O 1
ATOM 763 N N . GLY A 1 103 ? 8.278 16.189 76.046 1.00 41.78 103 GLY A N 1
ATOM 764 C CA . GLY A 1 103 ? 9.030 17.033 76.975 1.00 41.78 103 GLY A CA 1
ATOM 765 C C . GLY A 1 103 ? 8.741 18.511 76.850 1.00 41.78 103 GLY A C 1
ATOM 766 O O . GLY A 1 103 ? 9.734 19.242 76.675 1.00 41.78 103 GLY A O 1
#

Sequence (103 aa):
MTERVLPLADGASACPFVAFEDDRDERATVPDHRHRCYAEPRPAPRALAHQEAYCLSSAFPVCPIFQDWARREAARARSETARNAAAAGAGIGAAAASGDALG

pLDDT: mean 79.37, std 20.54, range [38.88, 97.81]

Radius of gyration: 25.9 Å; chains: 1; bounding box: 49×31×90 Å